Protein AF-A0A966VA85-F1 (afdb_monomer)

Mean predicted aligned error: 7.5 Å

pLDDT: mean 84.76, std 17.19, range [34.47, 98.5]

Sequence (89 aa):
MLNNEQKYQLIQLIGYKEEIANNLFHMESILKQYFPKEYNLAYQHWIPQILTALHDDDRWLSRGQYSVQDTIDHIHDTDCGSGVNKYIK

Radius of gyration: 16.87 Å; Cα contacts (8 Å, |Δi|>4): 52; chains: 1; bounding box: 49×19×38 Å

Structure (mmCIF, N/CA/C/O backbone):
data_AF-A0A966VA85-F1
#
_entry.id   AF-A0A966VA85-F1
#
loop_
_atom_site.group_PDB
_atom_site.id
_atom_site.type_symbol
_atom_site.label_atom_id
_atom_site.label_alt_id
_atom_site.label_comp_id
_atom_site.label_asym_id
_atom_site.label_entity_id
_atom_site.label_seq_id
_atom_site.pdbx_PDB_ins_code
_atom_site.Cartn_x
_atom_site.Cartn_y
_atom_site.Cartn_z
_atom_site.occupancy
_atom_site.B_iso_or_equiv
_atom_site.auth_seq_id
_atom_site.auth_comp_id
_atom_site.auth_asym_id
_atom_site.auth_atom_id
_atom_site.pdbx_PDB_model_num
ATOM 1 N N . MET A 1 1 ? -22.597 3.302 15.731 1.00 82.94 1 MET A N 1
ATOM 2 C CA . MET A 1 1 ? -21.555 3.335 16.774 1.00 82.94 1 MET A CA 1
ATOM 3 C C . MET A 1 1 ? -20.936 1.960 16.979 1.00 82.94 1 MET A C 1
ATOM 5 O O . MET A 1 1 ? -21.652 1.011 17.286 1.00 82.94 1 MET A O 1
ATOM 9 N N . LEU A 1 2 ? -19.623 1.873 16.793 1.00 88.56 2 LEU A N 1
ATOM 10 C CA . LEU A 1 2 ? -18.772 0.703 16.953 1.00 88.56 2 LEU A CA 1
ATOM 11 C C . LEU A 1 2 ? -18.502 0.430 18.435 1.00 88.56 2 LEU A C 1
ATOM 13 O O . LEU A 1 2 ? -18.281 1.349 19.231 1.00 88.56 2 LEU A O 1
ATOM 17 N N . ASN A 1 3 ? -18.468 -0.848 18.801 1.00 93.44 3 ASN A N 1
ATOM 18 C CA . ASN A 1 3 ? -18.013 -1.278 20.120 1.00 93.44 3 ASN A CA 1
ATOM 19 C C . ASN A 1 3 ? -16.469 -1.248 20.224 1.00 93.44 3 ASN A C 1
ATOM 21 O O . ASN A 1 3 ? -15.766 -1.043 19.234 1.00 93.44 3 ASN A O 1
ATOM 25 N N . ASN A 1 4 ? -15.929 -1.439 21.433 1.00 94.25 4 ASN A N 1
ATOM 26 C CA . ASN A 1 4 ? -14.481 -1.356 21.676 1.00 94.25 4 ASN A CA 1
ATOM 27 C C . ASN A 1 4 ? -13.672 -2.381 20.870 1.00 94.25 4 ASN A C 1
ATOM 29 O O . ASN A 1 4 ? -12.594 -2.049 20.385 1.00 94.25 4 ASN A O 1
ATOM 33 N N . GLU A 1 5 ? -14.205 -3.591 20.696 1.00 95.94 5 GLU A N 1
ATOM 34 C CA . GLU A 1 5 ? -13.560 -4.634 19.898 1.00 95.94 5 GLU A CA 1
ATOM 35 C C . GLU A 1 5 ? -13.493 -4.217 18.426 1.00 95.94 5 GLU A C 1
ATOM 37 O O . GLU A 1 5 ? -12.432 -4.235 17.818 1.00 95.94 5 GLU A O 1
ATOM 42 N N 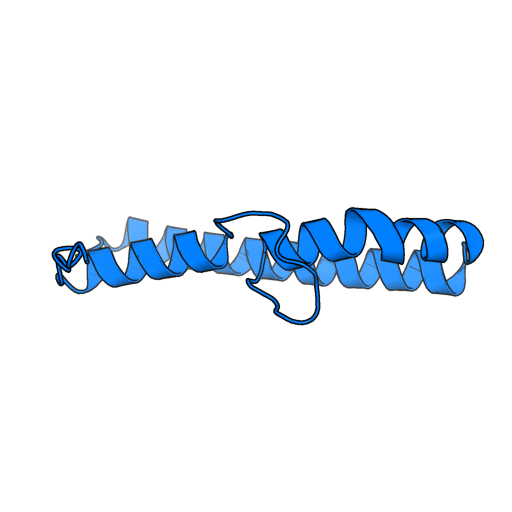. GLN A 1 6 ? -14.600 -3.729 17.864 1.00 94.50 6 GLN A N 1
ATOM 43 C CA . GLN A 1 6 ? -14.649 -3.242 16.486 1.00 94.50 6 GLN A CA 1
ATOM 44 C C . GLN A 1 6 ? -13.683 -2.076 16.247 1.00 94.50 6 GLN A C 1
ATOM 46 O O . GLN A 1 6 ? -13.031 -2.031 15.208 1.00 94.50 6 GLN A O 1
ATOM 51 N N . LYS A 1 7 ? -13.546 -1.155 17.210 1.00 93.75 7 LYS A N 1
ATOM 52 C CA . LYS A 1 7 ? -12.565 -0.060 17.134 1.00 93.75 7 LYS A CA 1
ATOM 53 C C . LYS A 1 7 ? -11.131 -0.579 17.139 1.00 93.75 7 LYS A C 1
ATOM 55 O O . LYS A 1 7 ? -10.316 -0.114 16.348 1.00 93.75 7 LYS A O 1
ATOM 60 N N . TYR A 1 8 ? -10.829 -1.549 18.002 1.00 96.25 8 TYR A N 1
ATOM 61 C CA . TYR A 1 8 ? -9.518 -2.190 18.032 1.00 96.25 8 TYR A CA 1
ATOM 62 C 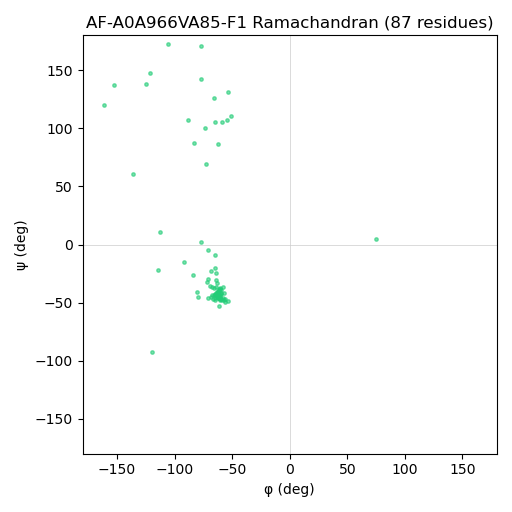C . TYR A 1 8 ? -9.206 -2.882 16.698 1.00 96.25 8 TYR A C 1
ATOM 64 O O . TYR A 1 8 ? -8.149 -2.640 16.118 1.00 96.25 8 TYR A O 1
ATOM 72 N N . GLN A 1 9 ? -10.153 -3.655 16.160 1.00 96.81 9 GLN A N 1
ATOM 73 C CA . GLN A 1 9 ? -9.993 -4.340 14.876 1.00 96.81 9 GLN A CA 1
ATOM 74 C C . GLN A 1 9 ? -9.846 -3.365 13.698 1.00 96.81 9 GLN A C 1
ATOM 76 O O . GLN A 1 9 ? -9.046 -3.613 12.800 1.00 96.81 9 GLN A O 1
ATOM 81 N N . LEU A 1 10 ? -10.545 -2.225 13.713 1.00 95.38 10 LEU A N 1
ATOM 82 C CA . LEU A 1 10 ? -10.382 -1.183 12.694 1.00 95.38 10 LEU A CA 1
ATOM 83 C C . LEU A 1 10 ? -8.970 -0.581 12.711 1.00 95.38 10 LEU A C 1
ATOM 85 O O . LEU A 1 10 ? -8.372 -0.384 11.656 1.00 95.38 10 LEU A O 1
ATOM 89 N N . ILE A 1 11 ? -8.402 -0.351 13.898 1.00 96.88 11 ILE A N 1
ATOM 90 C CA . ILE A 1 11 ? -7.009 0.098 14.033 1.00 96.88 11 ILE A CA 1
ATOM 91 C C . ILE A 1 11 ? -6.047 -0.957 13.473 1.00 96.88 11 ILE A C 1
ATOM 93 O O . ILE A 1 11 ? -5.107 -0.600 12.765 1.00 96.88 11 ILE A O 1
ATOM 97 N N . GLN A 1 12 ? -6.281 -2.245 13.750 1.00 98.12 12 GLN A N 1
ATOM 98 C CA . GLN A 1 12 ? -5.459 -3.321 13.184 1.00 98.12 12 GLN A CA 1
ATOM 99 C C . GLN A 1 12 ? -5.552 -3.360 11.653 1.00 98.12 12 GLN A C 1
ATOM 101 O O . GLN A 1 12 ? -4.527 -3.461 10.986 1.00 98.12 12 GLN A O 1
ATOM 106 N N . LEU A 1 13 ? -6.754 -3.209 11.086 1.00 96.38 13 LEU A N 1
ATOM 107 C CA . LEU A 1 13 ? -6.967 -3.159 9.637 1.00 96.38 13 LEU A CA 1
ATOM 108 C C . LEU A 1 13 ? -6.175 -2.021 8.976 1.00 96.38 13 LEU A C 1
ATOM 110 O O . LEU A 1 13 ? -5.506 -2.247 7.968 1.00 96.38 13 LEU A O 1
ATOM 114 N N . ILE A 1 14 ? -6.222 -0.818 9.557 1.00 96.06 14 ILE A N 1
ATOM 115 C CA . ILE A 1 14 ? -5.429 0.331 9.097 1.00 96.06 14 ILE A CA 1
ATOM 116 C C . ILE A 1 14 ? -3.932 0.008 9.191 1.00 96.06 14 ILE A C 1
ATOM 118 O O . ILE A 1 14 ? -3.190 0.259 8.247 1.00 96.06 14 ILE A O 1
ATOM 122 N N . GLY A 1 15 ? -3.493 -0.613 10.289 1.00 97.12 15 GLY A N 1
ATOM 123 C CA . GLY A 1 15 ? -2.107 -1.053 10.459 1.00 97.12 15 GLY A CA 1
ATOM 124 C C . GLY A 1 15 ? -1.641 -2.002 9.351 1.00 97.12 15 GLY A C 1
ATOM 125 O O . GLY A 1 15 ? -0.597 -1.769 8.746 1.00 97.12 15 GLY A O 1
ATOM 126 N N . TYR A 1 16 ? -2.436 -3.024 9.024 1.00 97.81 16 TYR A N 1
ATOM 127 C CA . TYR A 1 16 ? -2.099 -3.969 7.956 1.00 97.81 16 TYR A CA 1
ATOM 128 C C . TYR A 1 16 ? -2.076 -3.323 6.573 1.00 97.81 16 TYR A C 1
ATOM 130 O O . TYR A 1 16 ? -1.220 -3.661 5.758 1.00 97.81 16 TYR A O 1
ATOM 138 N N . LYS A 1 17 ? -2.983 -2.378 6.297 1.00 95.25 17 LYS A N 1
ATOM 139 C CA . LYS A 1 17 ? -2.966 -1.603 5.050 1.00 95.25 17 LYS A CA 1
ATOM 140 C C . LYS A 1 17 ? -1.614 -0.900 4.861 1.00 95.25 17 LYS A C 1
ATOM 142 O O . LYS A 1 17 ? -1.002 -1.035 3.801 1.00 95.25 17 LYS A O 1
ATOM 147 N N . GLU A 1 18 ? -1.141 -0.197 5.887 1.00 95.69 18 GLU A N 1
ATOM 148 C CA . GLU A 1 18 ? 0.144 0.512 5.847 1.00 95.69 18 GLU A CA 1
ATOM 149 C C . GLU A 1 18 ? 1.334 -0.456 5.771 1.00 95.69 18 GLU A C 1
ATOM 151 O O . GLU A 1 18 ? 2.304 -0.208 5.054 1.00 95.69 18 GLU A O 1
ATOM 156 N N . GLU A 1 19 ? 1.251 -1.606 6.445 1.00 97.69 19 GLU A N 1
ATOM 157 C CA . GLU A 1 19 ? 2.280 -2.645 6.365 1.00 97.69 19 GLU A CA 1
ATOM 158 C C . GLU A 1 19 ? 2.418 -3.206 4.940 1.00 97.69 19 GLU A C 1
ATOM 160 O O . GLU A 1 19 ? 3.537 -3.388 4.455 1.00 97.69 19 GLU A O 1
ATOM 165 N N . ILE A 1 20 ? 1.305 -3.423 4.227 1.00 96.88 20 ILE A N 1
ATOM 166 C CA . ILE A 1 20 ? 1.336 -3.852 2.820 1.00 96.88 20 ILE A CA 1
ATOM 167 C C . ILE A 1 20 ? 2.010 -2.782 1.955 1.00 96.88 20 ILE A C 1
ATOM 169 O O . ILE A 1 20 ? 2.869 -3.124 1.141 1.00 96.88 20 ILE A O 1
ATOM 173 N N . ALA A 1 21 ? 1.672 -1.502 2.137 1.00 95.19 21 ALA A N 1
ATOM 174 C CA . ALA A 1 21 ? 2.297 -0.409 1.391 1.00 95.19 21 ALA A CA 1
ATOM 175 C C . ALA A 1 21 ? 3.813 -0.328 1.652 1.00 95.19 21 ALA A C 1
ATOM 177 O O . ALA A 1 21 ? 4.605 -0.205 0.714 1.00 95.19 21 ALA A O 1
ATOM 178 N N . ASN A 1 22 ? 4.238 -0.475 2.909 1.00 97.44 22 ASN A N 1
ATOM 179 C CA . ASN A 1 22 ? 5.654 -0.473 3.272 1.00 97.44 22 ASN A CA 1
ATOM 180 C C . ASN A 1 22 ? 6.407 -1.686 2.695 1.00 97.44 22 ASN A C 1
ATOM 182 O O . ASN A 1 22 ? 7.497 -1.550 2.137 1.00 97.44 22 ASN A O 1
ATOM 186 N N . ASN A 1 23 ? 5.811 -2.878 2.765 1.00 97.94 23 ASN A N 1
ATOM 187 C CA . ASN A 1 23 ? 6.380 -4.080 2.157 1.00 97.94 23 ASN A CA 1
ATOM 188 C C . ASN A 1 23 ? 6.509 -3.931 0.637 1.00 97.94 23 ASN A C 1
ATOM 190 O O . ASN A 1 23 ? 7.536 -4.299 0.062 1.00 97.94 23 ASN A O 1
ATOM 194 N N . LEU A 1 24 ? 5.512 -3.327 -0.010 1.00 96.94 24 LEU A N 1
ATOM 195 C CA . LEU A 1 24 ? 5.541 -3.040 -1.438 1.00 96.94 24 LEU A CA 1
ATOM 196 C C . LEU A 1 24 ? 6.676 -2.075 -1.806 1.00 96.94 24 LEU A C 1
ATOM 198 O O . LEU A 1 24 ? 7.389 -2.326 -2.776 1.00 96.94 24 LEU A O 1
ATOM 202 N N . PHE A 1 25 ? 6.902 -1.029 -1.007 1.00 96.00 25 PHE A N 1
ATOM 203 C CA . PHE A 1 25 ? 8.038 -0.119 -1.177 1.00 96.00 25 PHE A CA 1
ATOM 204 C C . PHE A 1 25 ? 9.387 -0.850 -1.070 1.00 96.00 25 PHE A C 1
ATOM 206 O O . PHE A 1 25 ? 10.292 -0.633 -1.881 1.00 96.00 25 PHE A O 1
ATOM 213 N N . HIS A 1 26 ? 9.534 -1.765 -0.108 1.00 98.12 26 HIS A N 1
ATOM 214 C CA . HIS A 1 26 ? 10.747 -2.578 0.005 1.00 98.12 26 HIS A CA 1
ATOM 215 C C . HIS A 1 26 ? 10.947 -3.495 -1.210 1.00 98.12 26 HIS A C 1
ATOM 217 O O . HIS A 1 26 ? 12.065 -3.590 -1.723 1.00 98.12 26 HIS A O 1
ATOM 223 N N . MET A 1 27 ? 9.879 -4.120 -1.714 1.00 98.00 27 MET A N 1
ATOM 224 C CA . MET A 1 27 ? 9.928 -4.918 -2.944 1.00 98.00 27 MET A CA 1
ATOM 225 C C . MET A 1 27 ? 10.323 -4.066 -4.154 1.00 98.00 27 MET A C 1
ATOM 227 O O . MET A 1 27 ? 11.198 -4.468 -4.920 1.00 98.00 27 MET A O 1
ATOM 231 N N . GLU A 1 28 ? 9.725 -2.882 -4.309 1.00 97.19 28 GLU A N 1
ATOM 232 C CA . GLU A 1 28 ? 10.064 -1.926 -5.365 1.00 97.19 28 GLU A CA 1
ATOM 233 C C . GLU A 1 28 ? 11.554 -1.565 -5.321 1.00 97.19 28 GLU A C 1
ATOM 235 O O . GLU A 1 28 ? 12.229 -1.618 -6.348 1.00 97.19 28 GLU A O 1
ATOM 240 N N . SER A 1 29 ? 12.084 -1.259 -4.134 1.00 97.56 29 SER A N 1
ATOM 241 C CA . SER A 1 29 ? 13.497 -0.921 -3.937 1.00 97.56 29 SER A CA 1
ATOM 242 C C . SER A 1 29 ? 14.432 -2.064 -4.354 1.00 97.56 29 SER A C 1
ATOM 244 O O . SER A 1 29 ? 15.387 -1.844 -5.105 1.00 97.56 29 SER A O 1
ATOM 246 N N . ILE A 1 30 ? 14.117 -3.303 -3.954 1.00 98.25 30 ILE A N 1
ATOM 247 C CA . ILE A 1 30 ? 14.877 -4.499 -4.354 1.00 98.25 30 ILE A CA 1
ATOM 248 C C . ILE A 1 30 ? 14.852 -4.667 -5.875 1.00 98.25 30 ILE A C 1
ATOM 250 O O . ILE A 1 30 ? 15.898 -4.870 -6.495 1.00 98.25 30 ILE A O 1
ATOM 254 N N . LEU A 1 31 ? 13.674 -4.558 -6.494 1.00 98.38 31 LEU A N 1
ATOM 255 C CA . LEU A 1 31 ? 13.533 -4.675 -7.945 1.00 98.38 31 LEU A CA 1
ATOM 256 C C . LEU A 1 31 ? 14.336 -3.588 -8.659 1.00 98.38 31 LEU A C 1
ATOM 258 O O . LEU A 1 31 ? 15.085 -3.878 -9.587 1.00 98.38 31 LEU A O 1
ATOM 262 N N . LYS A 1 32 ? 14.237 -2.344 -8.195 1.00 97.19 32 LYS A N 1
ATOM 263 C CA . LYS A 1 32 ? 14.936 -1.204 -8.786 1.00 97.19 32 LYS A CA 1
ATOM 264 C C . LYS A 1 32 ? 16.455 -1.356 -8.720 1.00 97.19 32 LYS A C 1
ATOM 266 O O . LYS A 1 32 ? 17.139 -1.004 -9.678 1.00 97.19 32 LYS A O 1
ATOM 271 N N . GLN A 1 33 ? 16.978 -1.867 -7.606 1.00 98.19 33 GLN A N 1
ATOM 272 C CA . GLN A 1 33 ? 18.417 -1.997 -7.387 1.00 98.19 33 GLN A CA 1
ATOM 273 C C . GLN A 1 33 ? 19.022 -3.227 -8.074 1.00 98.19 33 GLN A C 1
ATOM 275 O O . GLN A 1 33 ? 20.124 -3.137 -8.613 1.00 98.19 33 GLN A O 1
ATOM 280 N N . TYR A 1 34 ? 18.329 -4.367 -8.047 1.00 98.50 34 TYR A N 1
ATOM 281 C CA . TYR A 1 34 ? 18.91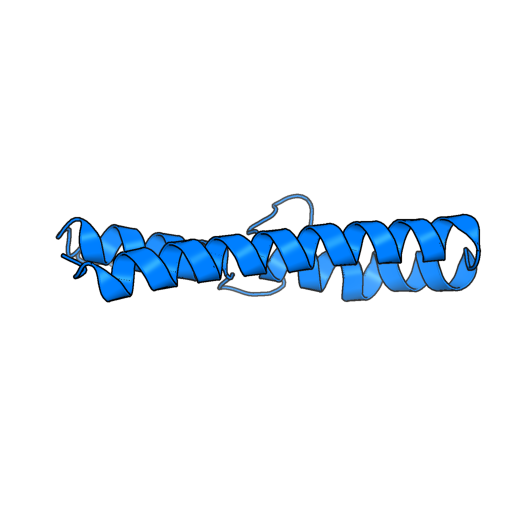5 -5.657 -8.430 1.00 98.50 34 TYR A CA 1
ATOM 282 C C . TYR A 1 34 ? 18.302 -6.272 -9.695 1.00 98.50 34 TYR A C 1
ATOM 284 O O . TYR A 1 34 ? 18.964 -7.070 -10.356 1.00 98.50 34 TYR A O 1
ATOM 292 N N . PHE A 1 35 ? 17.077 -5.889 -10.067 1.00 97.94 35 PHE A N 1
ATOM 293 C CA . PHE A 1 35 ? 16.304 -6.499 -11.158 1.00 97.94 35 PHE A CA 1
ATOM 294 C C . PHE A 1 35 ? 15.619 -5.430 -12.036 1.00 97.94 35 PHE A C 1
ATOM 296 O O . PHE A 1 35 ? 14.390 -5.375 -12.124 1.00 97.94 35 PHE A O 1
ATOM 303 N N . PRO A 1 36 ? 16.381 -4.531 -12.690 1.00 95.69 36 PRO A N 1
ATOM 304 C CA . PRO A 1 36 ? 15.824 -3.340 -13.342 1.00 95.69 36 PRO A CA 1
ATOM 305 C C . PRO A 1 36 ? 14.870 -3.651 -14.508 1.00 95.69 36 PRO A C 1
ATOM 307 O O . PRO A 1 36 ? 13.995 -2.846 -14.828 1.00 95.69 36 PRO A O 1
ATOM 310 N N . LYS A 1 37 ? 15.004 -4.819 -15.149 1.00 96.19 37 LYS A N 1
ATOM 311 C CA . LYS A 1 37 ? 14.077 -5.258 -16.200 1.00 96.19 37 LYS A CA 1
ATOM 312 C C . LYS A 1 37 ? 12.714 -5.618 -15.605 1.00 96.19 37 LYS A C 1
ATOM 314 O O . LYS A 1 37 ? 11.683 -5.195 -16.123 1.00 96.19 37 LYS A O 1
ATOM 319 N N . GLU A 1 38 ? 12.718 -6.366 -14.511 1.00 97.88 38 GLU A N 1
ATOM 320 C CA . GLU A 1 38 ? 11.535 -6.787 -13.768 1.00 97.88 38 GLU A CA 1
ATOM 321 C C . GLU A 1 38 ? 10.884 -5.595 -13.061 1.00 97.88 38 GLU A C 1
ATOM 323 O O . GLU A 1 38 ? 9.660 -5.506 -13.048 1.00 97.88 38 GLU A O 1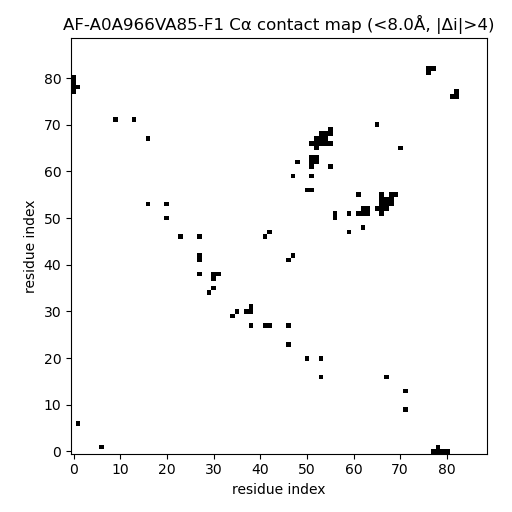
ATOM 328 N N . TYR A 1 39 ? 11.679 -4.640 -12.563 1.00 97.94 39 TYR A N 1
ATOM 329 C CA . TYR A 1 39 ? 11.193 -3.366 -12.031 1.00 97.94 39 TYR A CA 1
ATOM 330 C C . TYR A 1 39 ? 10.309 -2.632 -13.039 1.00 97.94 39 TYR A C 1
ATOM 332 O O . TYR A 1 39 ? 9.200 -2.239 -12.694 1.00 97.94 39 TYR A O 1
ATOM 340 N N . ASN A 1 40 ? 10.747 -2.494 -14.295 1.00 95.94 40 ASN A N 1
ATOM 341 C CA . ASN A 1 40 ? 9.955 -1.799 -15.314 1.00 95.94 40 ASN A CA 1
ATOM 342 C C . ASN A 1 40 ? 8.591 -2.465 -15.539 1.00 95.94 40 ASN A C 1
ATOM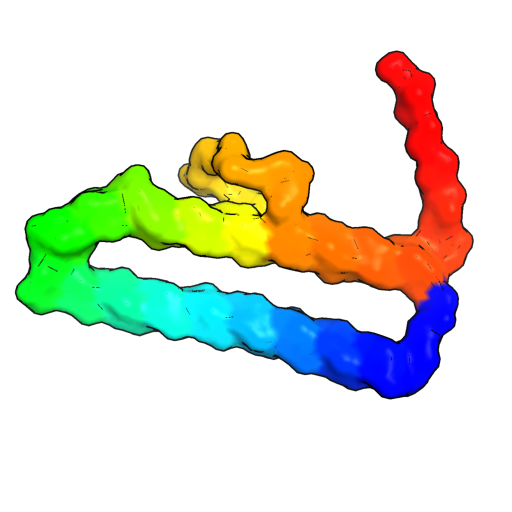 344 O O . ASN A 1 40 ? 7.580 -1.773 -15.637 1.00 95.94 40 ASN A O 1
ATOM 348 N N . LEU A 1 41 ? 8.550 -3.802 -15.583 1.00 96.62 41 LEU A N 1
ATOM 349 C CA . LEU A 1 41 ? 7.294 -4.547 -15.705 1.00 96.62 41 LEU A CA 1
ATOM 350 C C . LEU A 1 41 ? 6.429 -4.378 -14.449 1.00 96.62 41 LEU A C 1
ATOM 352 O O . LEU A 1 41 ? 5.241 -4.087 -14.546 1.00 96.62 41 LEU A O 1
ATOM 356 N N . ALA A 1 42 ? 7.016 -4.519 -13.263 1.00 96.25 42 ALA A N 1
ATOM 357 C CA . ALA A 1 42 ? 6.316 -4.379 -11.992 1.00 96.25 42 ALA A CA 1
ATOM 358 C C . ALA A 1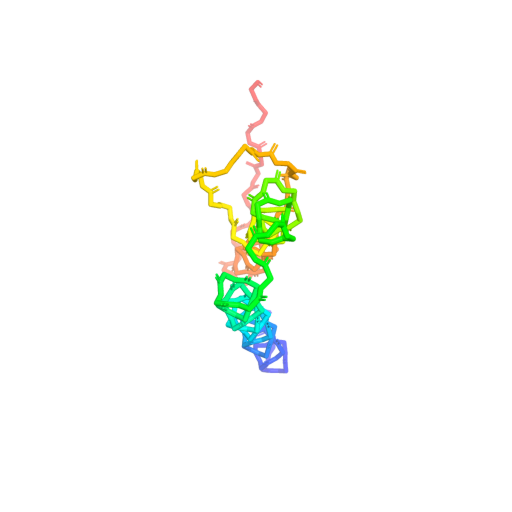 42 ? 5.682 -2.993 -11.820 1.00 96.25 42 ALA A C 1
ATOM 360 O O . ALA A 1 42 ? 4.500 -2.890 -11.489 1.00 96.25 42 ALA A O 1
ATOM 361 N N . TYR A 1 43 ? 6.450 -1.944 -12.119 1.00 94.19 43 TYR A N 1
ATOM 362 C CA . TYR A 1 43 ? 6.053 -0.544 -11.999 1.00 94.19 43 TYR A CA 1
ATOM 363 C C . TYR A 1 43 ? 4.972 -0.134 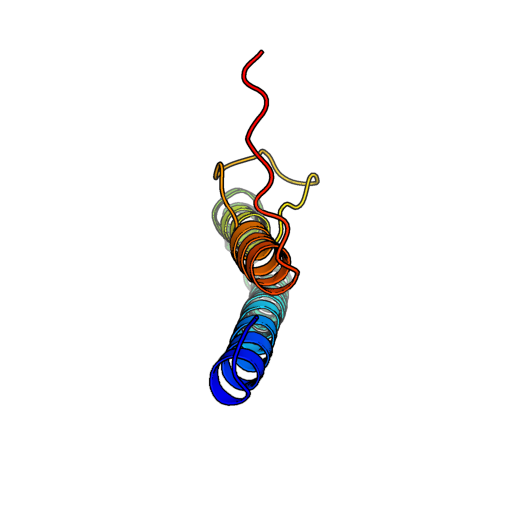-13.010 1.00 94.19 43 TYR A C 1
ATOM 365 O O . TYR A 1 43 ? 4.228 0.808 -12.770 1.00 94.19 43 TYR A O 1
ATOM 373 N N . GLN A 1 44 ? 4.846 -0.847 -14.133 1.00 91.19 44 GLN A N 1
ATOM 374 C CA . GLN A 1 44 ? 3.786 -0.624 -15.127 1.00 91.19 44 GLN A CA 1
ATOM 375 C C . GLN A 1 44 ? 2.539 -1.489 -14.899 1.00 91.19 44 GLN A C 1
ATOM 377 O O . GLN A 1 44 ? 1.490 -1.233 -15.496 1.00 91.19 44 GLN A O 1
ATOM 382 N N . HIS A 1 45 ? 2.644 -2.526 -14.066 1.00 91.25 45 HIS A N 1
ATOM 383 C CA . HIS A 1 45 ? 1.587 -3.508 -13.873 1.00 91.25 45 HIS A CA 1
ATOM 384 C C . HIS A 1 45 ? 1.117 -3.547 -12.423 1.00 91.25 45 HIS A C 1
ATOM 386 O O . HIS A 1 45 ? 0.195 -2.822 -12.053 1.00 91.25 45 HIS A O 1
ATOM 392 N N . TRP A 1 46 ? 1.699 -4.424 -11.613 1.00 93.50 46 TRP A N 1
ATOM 393 C CA . TRP A 1 46 ? 1.099 -4.815 -10.345 1.00 93.50 46 TRP A CA 1
ATOM 394 C C . TRP A 1 46 ? 1.416 -3.854 -9.192 1.00 93.50 46 TRP A C 1
ATOM 396 O O . TRP A 1 46 ? 0.588 -3.747 -8.295 1.00 93.50 46 TRP A O 1
ATOM 406 N N . ILE A 1 47 ? 2.531 -3.106 -9.216 1.00 93.44 47 ILE A N 1
ATOM 407 C CA . ILE A 1 47 ? 2.833 -2.117 -8.158 1.00 93.44 47 ILE A CA 1
ATOM 408 C C . ILE A 1 47 ? 1.742 -1.031 -8.105 1.00 93.44 47 ILE A C 1
ATOM 410 O O . ILE A 1 47 ? 1.134 -0.871 -7.045 1.00 93.44 47 ILE A O 1
ATOM 414 N N . PRO A 1 48 ? 1.400 -0.349 -9.219 1.00 90.25 48 PRO A N 1
ATOM 415 C CA . PRO A 1 48 ? 0.283 0.593 -9.239 1.00 90.25 48 PRO A CA 1
ATOM 416 C C . PRO A 1 48 ? -1.045 -0.027 -8.815 1.00 90.25 48 PRO A C 1
ATOM 418 O O . PRO A 1 48 ? -1.784 0.584 -8.061 1.00 90.25 48 PRO A O 1
ATOM 421 N N . GLN A 1 49 ? -1.353 -1.250 -9.266 1.00 88.25 49 GLN A N 1
ATOM 422 C CA . GLN A 1 49 ? -2.629 -1.902 -8.949 1.00 88.25 49 GLN A CA 1
ATOM 423 C C . GLN A 1 49 ? -2.797 -2.147 -7.451 1.00 88.25 49 GLN A C 1
ATOM 425 O O . GLN A 1 49 ? -3.879 -1.922 -6.918 1.00 88.25 49 GLN A O 1
ATOM 430 N N . ILE A 1 50 ? -1.734 -2.592 -6.775 1.00 91.69 50 ILE A N 1
ATOM 431 C CA . ILE A 1 50 ? -1.759 -2.799 -5.328 1.00 91.69 50 ILE A CA 1
ATOM 432 C C . ILE A 1 50 ? -1.864 -1.449 -4.615 1.00 91.69 50 ILE A C 1
ATOM 434 O O . ILE A 1 50 ? -2.707 -1.311 -3.735 1.00 91.69 50 ILE A O 1
ATOM 438 N N . LEU A 1 51 ? -1.085 -0.438 -5.018 1.00 90.62 51 LEU A N 1
ATOM 439 C CA . LEU A 1 51 ? -1.167 0.899 -4.414 1.00 90.62 51 LEU A CA 1
ATOM 440 C C . LEU A 1 51 ? -2.563 1.514 -4.553 1.00 90.62 51 LEU A C 1
ATOM 442 O O . LEU A 1 51 ? -3.115 1.949 -3.548 1.00 90.62 51 LEU A O 1
ATOM 446 N N . THR A 1 52 ? -3.157 1.480 -5.749 1.00 88.31 52 THR A N 1
ATOM 447 C CA . THR A 1 52 ? -4.525 1.962 -6.010 1.00 88.31 52 THR A CA 1
ATOM 448 C C . THR A 1 52 ? -5.587 1.153 -5.260 1.00 88.31 52 THR A C 1
ATOM 450 O O . THR A 1 52 ? -6.637 1.669 -4.894 1.00 88.31 52 THR A O 1
ATOM 453 N N . ALA A 1 53 ? -5.352 -0.138 -5.014 1.00 89.19 53 ALA A N 1
ATOM 454 C CA . ALA A 1 53 ? -6.265 -0.934 -4.200 1.00 89.19 53 ALA A CA 1
ATOM 455 C C . ALA A 1 53 ? -6.196 -0.548 -2.711 1.00 89.19 53 ALA A C 1
ATOM 457 O O . ALA A 1 53 ? -7.208 -0.628 -2.016 1.00 89.19 53 ALA A O 1
ATOM 458 N N . LEU A 1 54 ? -5.029 -0.128 -2.209 1.00 90.62 54 LEU A N 1
ATOM 459 C CA . LEU A 1 54 ? -4.849 0.305 -0.818 1.00 90.62 54 LEU A CA 1
ATOM 460 C C . LEU A 1 54 ? -5.330 1.744 -0.592 1.00 90.62 54 LEU A C 1
ATOM 462 O O . LEU A 1 54 ? -6.010 2.021 0.401 1.00 90.62 54 LEU A O 1
ATOM 466 N N . HIS A 1 55 ? -4.975 2.648 -1.500 1.00 82.31 55 HIS A N 1
ATOM 467 C CA . HIS A 1 55 ? -5.289 4.072 -1.465 1.00 82.31 55 HIS A CA 1
ATOM 468 C C . HIS A 1 55 ? -5.986 4.447 -2.767 1.00 82.31 55 HIS A C 1
ATOM 470 O O . HIS A 1 55 ? -5.527 4.028 -3.824 1.00 82.31 55 HIS A O 1
ATOM 476 N N . ASP A 1 56 ? -7.028 5.275 -2.710 1.00 68.31 56 ASP A N 1
ATOM 477 C CA . ASP A 1 56 ? -7.578 5.902 -3.915 1.00 68.31 56 ASP A CA 1
ATOM 478 C C . ASP A 1 56 ? -6.601 6.995 -4.397 1.00 68.31 56 ASP A C 1
ATOM 480 O O . ASP A 1 56 ? -6.787 8.190 -4.189 1.00 68.31 56 ASP A O 1
ATOM 484 N N . ASP A 1 57 ? -5.445 6.545 -4.890 1.00 64.75 57 ASP A N 1
ATOM 485 C CA . ASP A 1 57 ? -4.326 7.369 -5.321 1.00 64.75 57 ASP A CA 1
ATOM 486 C C . ASP A 1 57 ? -4.521 7.739 -6.790 1.00 64.75 57 ASP A C 1
ATOM 488 O O . ASP A 1 57 ? -4.349 6.925 -7.704 1.00 64.75 57 ASP A O 1
ATOM 492 N N . ASP A 1 58 ? -4.857 9.005 -6.993 1.00 60.97 58 ASP A N 1
ATOM 493 C CA . ASP A 1 58 ? -5.116 9.665 -8.264 1.00 60.97 58 ASP A CA 1
ATOM 494 C C . ASP A 1 58 ? -3.881 9.748 -9.177 1.00 60.97 58 ASP A C 1
ATOM 496 O O . ASP A 1 58 ? -4.007 10.061 -10.366 1.00 60.97 58 ASP A O 1
ATOM 500 N N . ARG A 1 59 ? -2.686 9.391 -8.677 1.00 63.06 59 ARG A N 1
ATOM 501 C CA . ARG A 1 59 ? -1.479 9.219 -9.507 1.00 63.06 59 ARG A CA 1
ATOM 502 C C . ARG A 1 59 ? -1.600 8.063 -10.501 1.00 63.06 59 ARG A C 1
ATOM 504 O O . ARG A 1 59 ? -0.862 8.043 -11.489 1.00 63.06 59 ARG A O 1
ATOM 511 N N . TRP A 1 60 ? -2.507 7.114 -10.272 1.00 63.19 60 TRP A N 1
ATOM 512 C CA . TRP A 1 60 ? -2.684 5.925 -11.105 1.00 63.19 60 TRP A CA 1
ATOM 513 C C . TRP A 1 60 ? -4.108 5.845 -11.665 1.00 63.19 60 TRP A C 1
ATOM 515 O O . TRP A 1 60 ? -5.067 6.276 -11.036 1.00 63.19 60 TRP A O 1
ATOM 525 N N . LEU A 1 61 ? -4.264 5.290 -12.875 1.00 57.81 61 LEU A N 1
ATOM 526 C CA . LEU A 1 61 ? -5.590 5.091 -13.480 1.00 57.81 61 LEU A CA 1
ATOM 527 C C . LEU A 1 61 ? -6.491 4.317 -12.508 1.00 57.81 61 LEU A C 1
ATOM 529 O O . LEU A 1 61 ? -6.070 3.260 -12.033 1.00 57.81 61 LEU A O 1
ATOM 533 N N . SER A 1 62 ? -7.722 4.789 -12.277 1.00 58.06 62 SER A N 1
ATOM 534 C CA . SER A 1 62 ? -8.676 4.087 -11.415 1.00 58.06 62 SER A CA 1
ATOM 535 C C . SER A 1 62 ? -8.928 2.683 -11.973 1.00 58.06 62 SER A C 1
ATOM 537 O O . SER A 1 62 ? -9.532 2.480 -13.028 1.00 58.06 62 SER A O 1
ATOM 539 N N . ARG A 1 63 ? -8.353 1.676 -11.310 1.00 59.66 63 ARG A N 1
ATOM 540 C CA . ARG A 1 63 ? -8.437 0.265 -11.726 1.00 59.66 63 ARG A CA 1
ATOM 541 C C . ARG A 1 63 ? -9.252 -0.594 -10.761 1.00 59.66 63 ARG A C 1
ATOM 543 O O . ARG A 1 63 ? -9.319 -1.806 -10.935 1.00 59.66 63 ARG A O 1
ATOM 550 N N . GLY A 1 64 ? -9.951 0.040 -9.825 1.00 56.91 64 GLY A N 1
ATOM 551 C CA . GLY A 1 64 ? -10.992 -0.538 -8.986 1.00 56.91 64 GLY A CA 1
ATOM 552 C C . GLY A 1 64 ? -11.947 0.579 -8.578 1.00 56.91 64 GLY A C 1
ATOM 553 O O . GLY A 1 64 ? -11.502 1.678 -8.288 1.00 56.91 64 GLY A O 1
ATOM 554 N N . GLN A 1 65 ? -13.256 0.331 -8.606 1.00 69.88 65 GLN A N 1
ATOM 555 C CA . GLN A 1 65 ? -14.266 1.318 -8.185 1.00 69.88 65 GLN A CA 1
ATOM 556 C C . GLN A 1 65 ? -14.372 1.442 -6.651 1.00 69.88 65 GLN A C 1
ATOM 558 O O . GLN A 1 65 ? -15.267 2.125 -6.162 1.00 69.88 65 GLN A O 1
ATOM 563 N N . TYR A 1 66 ? -13.533 0.706 -5.909 1.00 78.62 66 TYR A N 1
ATOM 564 C 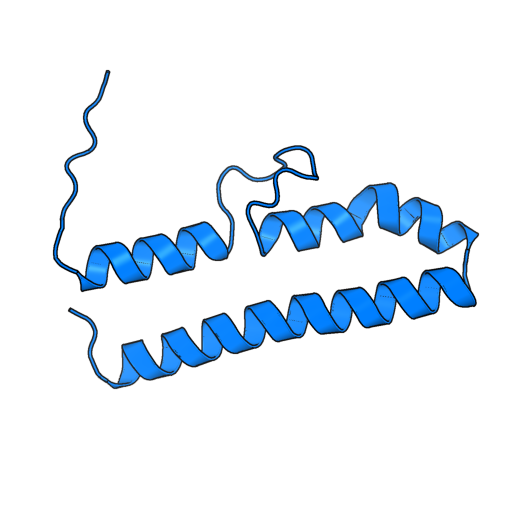CA . TYR A 1 66 ? -13.607 0.561 -4.461 1.00 78.62 66 TYR A CA 1
ATOM 565 C C . TYR A 1 66 ? -12.272 0.049 -3.895 1.00 78.62 66 TYR A C 1
ATOM 567 O O . TYR A 1 66 ? -11.812 -1.037 -4.262 1.00 78.62 66 TYR A O 1
ATOM 575 N N . SER A 1 67 ? -11.658 0.833 -3.020 1.00 90.50 67 SER A N 1
ATOM 576 C CA . SER A 1 67 ? -10.363 0.613 -2.377 1.00 90.50 67 SER A CA 1
ATOM 577 C C . SER A 1 67 ? -10.517 0.192 -0.906 1.00 90.50 67 SER A C 1
ATOM 579 O O . SER A 1 67 ? -11.601 0.210 -0.312 1.00 90.50 67 SER A O 1
ATOM 581 N N . VAL A 1 68 ? -9.402 -0.175 -0.272 1.00 90.50 68 VAL A N 1
ATOM 582 C CA . VAL A 1 68 ? -9.357 -0.375 1.185 1.00 90.50 68 VAL A CA 1
ATOM 583 C C . VAL A 1 68 ? -9.651 0.939 1.916 1.00 90.50 68 VAL A C 1
ATOM 585 O O . VAL A 1 68 ? -10.290 0.907 2.967 1.00 90.50 68 VAL A O 1
ATOM 588 N N . GLN A 1 69 ? -9.249 2.088 1.357 1.00 91.38 69 GLN A N 1
ATOM 589 C CA . GLN A 1 69 ? -9.596 3.393 1.925 1.00 91.38 69 GLN A CA 1
ATOM 590 C C . GLN A 1 69 ? -11.112 3.614 1.921 1.00 91.38 69 GLN A C 1
ATOM 592 O O . GLN A 1 69 ? -11.659 3.918 2.974 1.00 91.38 69 GLN A O 1
ATOM 597 N N . ASP A 1 70 ? -11.797 3.325 0.810 1.00 90.50 70 ASP A N 1
ATOM 598 C CA . ASP A 1 70 ? -13.263 3.433 0.734 1.00 90.50 70 ASP A CA 1
ATOM 599 C C . ASP A 1 70 ? -13.958 2.550 1.778 1.00 90.50 70 ASP A C 1
ATOM 601 O O . ASP A 1 70 ? -14.967 2.927 2.372 1.00 90.50 70 ASP A O 1
ATOM 605 N N . THR A 1 71 ? -13.391 1.369 2.044 1.00 91.81 71 THR A N 1
ATOM 606 C CA . THR A 1 71 ? -13.890 0.467 3.090 1.00 91.81 71 THR A CA 1
ATOM 607 C C . THR A 1 71 ? -13.736 1.073 4.483 1.00 91.81 71 THR A C 1
ATOM 609 O O . THR A 1 71 ? -14.672 1.016 5.280 1.00 91.81 71 THR A O 1
ATOM 612 N N . ILE A 1 72 ? -12.570 1.646 4.785 1.00 93.44 72 ILE A N 1
ATOM 613 C CA . ILE A 1 72 ? -12.292 2.301 6.070 1.00 93.44 72 ILE A CA 1
ATOM 614 C C . ILE A 1 72 ? -13.210 3.515 6.257 1.00 93.44 72 ILE A C 1
ATOM 616 O O . ILE A 1 72 ? -13.832 3.650 7.313 1.00 93.44 72 ILE A O 1
ATOM 620 N N . ASP A 1 73 ? -13.356 4.341 5.223 1.00 90.88 73 ASP A N 1
ATOM 621 C CA . ASP A 1 73 ? -14.206 5.531 5.241 1.00 90.88 73 ASP A CA 1
ATOM 622 C C . ASP A 1 73 ? -15.672 5.147 5.463 1.00 90.88 73 ASP A C 1
ATOM 624 O O . ASP A 1 73 ? -16.334 5.691 6.346 1.00 90.88 73 ASP A O 1
ATOM 628 N N . HIS A 1 74 ? -16.160 4.112 4.773 1.00 90.69 74 HIS A N 1
ATOM 629 C CA . HIS A 1 74 ? -17.518 3.609 4.968 1.00 90.69 74 HIS A CA 1
ATOM 630 C C . HIS A 1 74 ? -17.776 3.094 6.397 1.00 90.69 74 HIS A C 1
ATOM 632 O O . HIS A 1 74 ? -18.862 3.300 6.956 1.00 90.69 74 HIS A O 1
ATOM 638 N N . ILE A 1 75 ? -16.789 2.435 7.017 1.00 91.81 75 ILE A N 1
ATOM 639 C CA . ILE A 1 75 ? -16.881 1.986 8.414 1.00 91.81 75 ILE A CA 1
ATOM 640 C C . ILE A 1 75 ? -16.967 3.193 9.358 1.00 91.81 75 ILE A C 1
ATOM 642 O O . ILE A 1 75 ? -17.800 3.191 10.268 1.00 91.81 75 ILE A O 1
ATOM 646 N N . HIS A 1 76 ? -16.156 4.230 9.134 1.00 88.12 76 HIS A N 1
ATOM 647 C CA . HIS A 1 76 ? -16.196 5.465 9.921 1.00 88.12 76 HIS A CA 1
ATOM 648 C C . HIS A 1 76 ? -17.519 6.225 9.760 1.0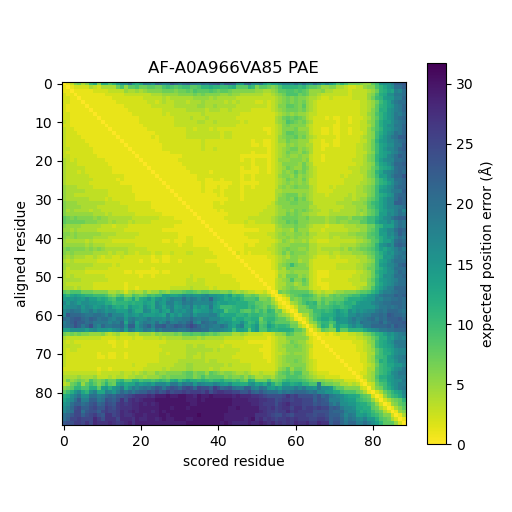0 88.12 76 HIS A C 1
ATOM 650 O O . HIS A 1 76 ? -18.110 6.640 10.759 1.00 88.12 76 HIS A O 1
ATOM 656 N N . ASP A 1 77 ? -18.041 6.335 8.539 1.00 84.75 77 ASP A N 1
ATOM 657 C CA . ASP A 1 77 ? -19.334 6.973 8.264 1.00 84.75 77 ASP A CA 1
ATOM 658 C C . ASP A 1 77 ? -20.489 6.256 8.979 1.00 84.75 77 ASP A C 1
ATOM 660 O O . ASP A 1 77 ? -21.396 6.887 9.534 1.00 84.75 77 ASP A O 1
ATOM 664 N N . THR A 1 78 ? -20.426 4.922 9.028 1.00 80.25 78 THR A N 1
ATOM 665 C CA . THR A 1 78 ? -21.397 4.081 9.743 1.00 80.25 78 THR A CA 1
ATOM 666 C C . THR A 1 78 ? -21.261 4.213 11.270 1.00 80.25 78 THR A C 1
ATOM 668 O O . THR A 1 78 ? -22.248 4.091 12.008 1.00 80.25 78 THR A O 1
ATOM 671 N N . ASP A 1 79 ? -20.058 4.496 11.778 1.00 78.44 79 ASP A N 1
ATOM 672 C CA . ASP A 1 79 ? -19.817 4.769 13.199 1.00 78.44 79 ASP A CA 1
ATOM 673 C C . ASP A 1 79 ? -20.474 6.089 13.645 1.00 78.44 79 ASP A C 1
ATOM 675 O O . ASP A 1 79 ? -21.165 6.113 14.672 1.00 78.44 79 ASP A O 1
ATOM 679 N N . CYS A 1 80 ? -20.345 7.138 12.821 1.00 62.47 80 CYS A N 1
ATOM 680 C CA . CYS A 1 80 ? -20.828 8.507 13.055 1.00 62.47 80 CYS A CA 1
ATOM 681 C C . CYS A 1 80 ? -22.359 8.687 12.991 1.00 62.47 80 CYS A C 1
ATOM 683 O O . CYS A 1 80 ? -22.864 9.766 13.300 1.00 62.47 80 CYS A O 1
ATOM 685 N N . GLY A 1 81 ? -23.126 7.651 12.637 1.00 52.56 81 GLY A N 1
ATOM 686 C CA . GLY A 1 81 ? -24.596 7.682 12.681 1.00 52.56 81 GLY A CA 1
ATOM 687 C C . GLY A 1 81 ? -25.268 8.481 11.558 1.00 52.56 81 GLY A C 1
ATOM 688 O O . GLY A 1 81 ? -26.493 8.603 11.535 1.00 52.56 81 GLY A O 1
ATOM 689 N N . SER A 1 82 ? -24.508 8.986 10.593 1.00 48.56 82 SER A N 1
ATOM 690 C CA . SER A 1 82 ? -25.035 9.593 9.376 1.00 48.56 82 SER A CA 1
ATOM 691 C C . SER A 1 82 ? -25.351 8.508 8.350 1.00 48.56 82 SER A C 1
ATOM 693 O O . SER A 1 82 ? -24.546 8.188 7.482 1.00 48.56 82 SER A O 1
ATOM 695 N N . GLY A 1 83 ? -26.567 7.964 8.421 1.00 44.91 83 GLY A N 1
ATOM 696 C CA . GLY A 1 83 ? -27.196 7.336 7.264 1.00 44.91 83 GLY A CA 1
ATOM 697 C C . GLY A 1 83 ? -27.393 8.392 6.177 1.00 44.91 83 GLY A C 1
ATOM 698 O O . GLY A 1 83 ? -28.432 9.048 6.122 1.00 44.91 83 GLY A O 1
ATOM 699 N N . VAL A 1 84 ? -26.377 8.616 5.344 1.00 46.59 84 VAL A N 1
ATOM 700 C CA . VAL A 1 84 ? -26.490 9.521 4.202 1.00 46.59 84 VAL A CA 1
ATOM 701 C C . VAL A 1 84 ? -27.346 8.818 3.152 1.00 46.59 84 VAL A C 1
ATOM 703 O O . VAL A 1 84 ? -26.885 7.937 2.428 1.00 46.59 84 VAL A O 1
ATOM 706 N N . ASN A 1 85 ? -28.624 9.200 3.090 1.00 48.16 85 ASN A N 1
ATOM 707 C CA . ASN A 1 85 ? -29.487 8.924 1.947 1.00 48.16 85 ASN A CA 1
ATOM 708 C C . ASN A 1 85 ? -28.761 9.396 0.684 1.00 48.16 85 ASN A C 1
ATOM 710 O O . ASN A 1 85 ? -28.567 10.596 0.481 1.00 48.16 85 ASN A O 1
ATOM 714 N N . LYS A 1 86 ? -28.339 8.444 -0.151 1.00 46.59 86 LYS A N 1
ATOM 715 C CA . LYS A 1 86 ? -27.797 8.696 -1.486 1.00 46.59 86 LYS A CA 1
ATOM 716 C C . LYS A 1 86 ? -28.835 9.518 -2.255 1.00 46.59 86 LYS A C 1
ATOM 718 O O . LYS A 1 86 ? -29.885 8.996 -2.625 1.00 46.59 86 LYS A O 1
ATOM 723 N N . TYR A 1 87 ? -28.566 10.803 -2.477 1.00 46.75 87 TYR A N 1
ATOM 724 C CA . TYR A 1 87 ? -29.315 11.580 -3.456 1.00 46.75 87 TYR A CA 1
ATOM 725 C C . TYR A 1 87 ? -29.014 10.978 -4.828 1.00 46.75 87 TYR A C 1
ATOM 727 O O . TYR A 1 87 ? -27.915 11.125 -5.357 1.00 46.75 87 TYR A O 1
ATOM 735 N N . ILE A 1 88 ? -29.989 10.251 -5.367 1.00 44.62 88 ILE A N 1
ATOM 736 C CA . ILE A 1 88 ? -30.041 9.897 -6.782 1.00 44.62 88 ILE A CA 1
ATOM 737 C C . ILE A 1 88 ? -30.228 11.213 -7.546 1.00 44.62 88 ILE A C 1
ATOM 739 O O . ILE A 1 88 ? -31.158 11.968 -7.249 1.00 44.62 88 ILE A O 1
ATOM 743 N N . LYS A 1 89 ? -29.349 11.486 -8.509 1.00 34.47 89 LYS A N 1
ATOM 744 C CA . LYS A 1 89 ? -29.594 12.444 -9.587 1.00 34.47 89 LYS A CA 1
ATOM 745 C C . LYS A 1 89 ? -29.497 11.712 -10.911 1.00 34.47 89 LYS A C 1
ATOM 747 O O . LYS A 1 89 ? -28.563 10.889 -11.034 1.00 34.47 89 LYS A O 1
#

Solvent-accessible surface area (backbone atoms only — not comparable to full-atom values): 5196 Å² total; per-residue (Å²): 98,71,53,74,66,55,51,53,51,51,53,50,52,54,50,52,54,51,48,52,54,53,52,49,50,53,51,49,52,50,25,56,74,76,34,57,72,58,28,56,54,36,64,74,46,58,52,50,53,52,49,37,40,51,34,85,46,83,93,46,81,88,85,62,103,68,26,53,42,55,53,53,51,52,52,52,43,54,35,71,65,59,82,73,76,80,80,84,128

Secondary structure (DSSP, 8-state):
---HHHHHHHHHHHHHHHHHHHHHHHHHHHHHHH-HHHHHHHHHTHHHHHHHHHS--TTS----S--HHHHHHHHHHHHTT--------

Foldseek 3Di:
DDDPVRVVVLVVLLVVLVVQLVVLVVVLVCCVPPPVVVNVVCVVPVSLVSVCQSDVDPVDDNPDPHHSVNVSVVVVCVVVVPPPDPPDD